Protein AF-A0A849FWJ3-F1 (afdb_monomer)

Radius of gyration: 16.44 Å; Cα contacts (8 Å, |Δi|>4): 63; chains: 1; bounding box: 39×19×44 Å

Structure (mmCIF, N/CA/C/O backbone):
data_AF-A0A849FWJ3-F1
#
_entry.id   AF-A0A849FWJ3-F1
#
loop_
_atom_site.group_PDB
_atom_site.id
_atom_site.type_symbol
_atom_site.label_atom_id
_atom_site.label_alt_id
_atom_site.label_comp_id
_atom_site.label_asym_id
_atom_site.label_entity_id
_atom_site.label_seq_id
_atom_site.pdbx_PDB_ins_code
_atom_site.Cartn_x
_atom_site.Cartn_y
_atom_site.Cartn_z
_atom_site.occupancy
_atom_site.B_iso_or_equiv
_atom_site.auth_seq_id
_atom_site.auth_comp_id
_atom_site.auth_asym_id
_atom_site.auth_atom_id
_atom_site.pdbx_PDB_model_num
ATOM 1 N N . VAL A 1 1 ? -1.533 -13.869 6.014 1.00 53.84 1 VAL A N 1
ATOM 2 C CA . VAL A 1 1 ? -0.561 -13.794 4.904 1.00 53.84 1 VAL A CA 1
ATOM 3 C C . VAL A 1 1 ? -1.313 -13.203 3.722 1.00 53.84 1 VAL A C 1
ATOM 5 O O . VAL A 1 1 ? -2.412 -13.697 3.487 1.00 53.84 1 VAL A O 1
ATOM 8 N N . PRO A 1 2 ? -0.854 -12.095 3.115 1.00 66.44 2 PRO A N 1
ATOM 9 C CA . PRO A 1 2 ? -1.466 -11.571 1.895 1.00 66.44 2 PRO A CA 1
ATOM 10 C C . PRO A 1 2 ? -1.218 -12.547 0.740 1.00 66.44 2 PRO A C 1
ATOM 12 O O . PRO A 1 2 ? -0.133 -13.122 0.658 1.00 66.44 2 PRO A O 1
ATOM 15 N N . ASP A 1 3 ? -2.226 -12.743 -0.100 1.00 75.25 3 ASP A N 1
ATOM 16 C CA . ASP A 1 3 ? -2.102 -13.488 -1.353 1.00 75.25 3 ASP A CA 1
ATOM 17 C C . ASP A 1 3 ? -1.843 -12.481 -2.475 1.00 75.25 3 ASP A C 1
ATOM 19 O O . ASP A 1 3 ? -2.516 -11.450 -2.542 1.00 75.25 3 ASP A O 1
ATOM 23 N N . TYR A 1 4 ? -0.834 -12.722 -3.299 1.00 75.31 4 TYR A N 1
ATOM 24 C CA . TYR A 1 4 ? -0.453 -11.832 -4.391 1.00 75.31 4 TYR A CA 1
ATOM 25 C C . TYR A 1 4 ? 0.132 -12.660 -5.539 1.00 75.31 4 TYR A C 1
ATOM 27 O O . TYR A 1 4 ? 0.773 -13.686 -5.277 1.00 75.31 4 TYR A O 1
ATOM 35 N N . PRO A 1 5 ? -0.057 -12.232 -6.800 1.00 71.69 5 PRO A N 1
ATOM 36 C CA . PRO A 1 5 ? 0.511 -12.909 -7.955 1.00 71.69 5 PRO A CA 1
ATOM 37 C C . PRO A 1 5 ? 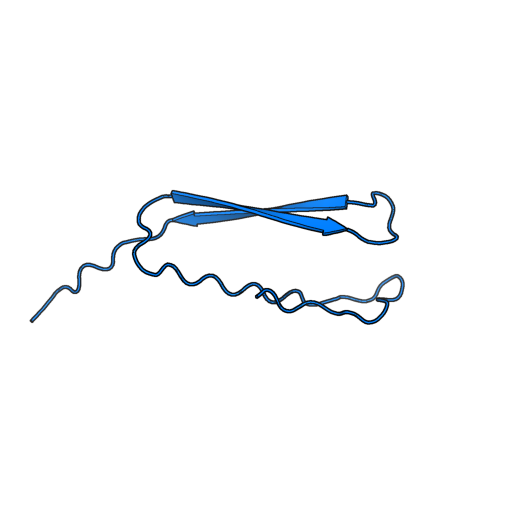2.035 -12.930 -7.837 1.00 71.69 5 PRO A C 1
ATOM 39 O O . PRO A 1 5 ? 2.674 -11.902 -7.612 1.00 71.69 5 PRO A O 1
ATOM 42 N N . LYS A 1 6 ? 2.612 -14.128 -7.945 1.00 73.69 6 LYS A N 1
ATOM 43 C CA . LYS A 1 6 ? 4.069 -14.322 -8.010 1.00 73.69 6 LYS A CA 1
ATOM 44 C C . LYS A 1 6 ? 4.578 -14.409 -9.442 1.00 73.69 6 LYS A C 1
ATOM 46 O O . LYS A 1 6 ? 5.780 -14.286 -9.659 1.00 73.69 6 LYS A O 1
ATOM 51 N N . ASP A 1 7 ? 3.669 -14.635 -10.382 1.00 76.81 7 ASP A N 1
ATOM 52 C CA . ASP A 1 7 ? 3.970 -14.633 -11.800 1.00 76.81 7 ASP A CA 1
ATOM 53 C C . ASP A 1 7 ? 4.081 -13.191 -12.317 1.00 76.81 7 ASP A C 1
ATOM 55 O O . ASP A 1 7 ? 3.443 -12.285 -11.766 1.00 76.81 7 ASP A O 1
ATOM 59 N N . PRO A 1 8 ? 4.900 -12.950 -13.354 1.00 71.19 8 PRO A N 1
ATOM 60 C CA . PRO A 1 8 ? 5.010 -11.635 -13.970 1.00 71.19 8 PRO A CA 1
ATOM 61 C C . PRO A 1 8 ? 3.657 -11.173 -14.521 1.00 71.19 8 PRO A C 1
ATOM 63 O O . PRO A 1 8 ? 2.994 -11.924 -15.230 1.00 71.19 8 PRO A O 1
ATOM 66 N N . ILE A 1 9 ? 3.284 -9.924 -14.242 1.00 72.25 9 ILE A N 1
ATOM 67 C CA . ILE A 1 9 ? 2.104 -9.271 -14.824 1.00 72.25 9 ILE A CA 1
ATOM 68 C C . ILE A 1 9 ? 2.573 -8.495 -16.058 1.00 72.25 9 ILE A C 1
ATOM 70 O O . ILE A 1 9 ? 3.507 -7.689 -15.959 1.00 72.25 9 ILE A O 1
ATOM 74 N N . ALA A 1 10 ? 1.978 -8.749 -17.225 1.00 77.44 10 ALA A N 1
ATOM 75 C CA . ALA A 1 10 ? 2.360 -8.051 -18.448 1.00 77.44 10 ALA A CA 1
ATOM 76 C C . ALA A 1 10 ? 1.886 -6.579 -18.443 1.00 77.44 10 ALA A C 1
ATOM 78 O O . ALA A 1 10 ? 0.942 -6.224 -17.735 1.00 77.44 10 ALA A O 1
ATOM 79 N N . PRO A 1 11 ? 2.504 -5.689 -19.244 1.00 70.75 11 PRO A N 1
ATOM 80 C CA . PRO A 1 11 ? 2.035 -4.312 -19.373 1.00 70.75 11 PRO A CA 1
ATOM 81 C C . PRO A 1 11 ? 0.580 -4.254 -19.857 1.00 70.75 11 PRO A C 1
ATOM 83 O O . PRO A 1 11 ? 0.267 -4.736 -20.943 1.00 70.75 11 PRO A O 1
ATOM 86 N N . GLY A 1 12 ? -0.293 -3.630 -19.067 1.00 76.69 12 GLY A N 1
ATOM 87 C CA . GLY A 1 12 ? -1.725 -3.517 -19.365 1.00 76.69 12 GLY A CA 1
ATOM 88 C C . GLY A 1 12 ? -2.587 -4.655 -18.815 1.00 76.69 12 GLY A C 1
ATOM 89 O O . GLY A 1 12 ? -3.799 -4.608 -19.000 1.00 76.69 12 GLY A O 1
ATOM 90 N N . GLU A 1 13 ? -1.995 -5.640 -18.135 1.00 78.31 13 GLU A N 1
ATOM 91 C CA . GLU A 1 13 ? -2.748 -6.629 -17.363 1.00 78.31 13 GLU A CA 1
ATOM 92 C C . GLU A 1 13 ? -2.988 -6.171 -15.920 1.00 78.31 13 GLU A C 1
ATOM 94 O O . GLU A 1 13 ? -2.193 -5.436 -15.329 1.00 78.31 13 GLU A O 1
ATOM 99 N N . ASP A 1 14 ? -4.090 -6.653 -15.347 1.00 76.56 14 ASP A N 1
ATOM 100 C CA . ASP A 1 14 ? -4.473 -6.416 -13.959 1.00 76.56 14 ASP A CA 1
ATOM 101 C C . ASP A 1 14 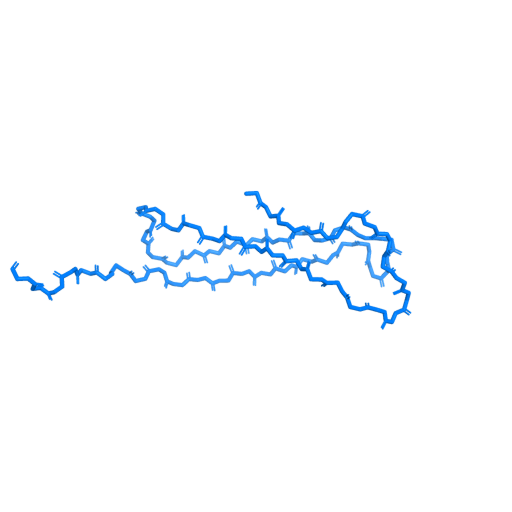? -4.046 -7.596 -13.070 1.00 76.56 14 ASP A C 1
ATOM 103 O O . ASP A 1 14 ? -4.227 -8.761 -13.423 1.00 76.56 14 ASP A O 1
ATOM 107 N N . GLY A 1 15 ? -3.512 -7.301 -11.881 1.00 74.75 15 GLY A N 1
ATOM 108 C CA . GLY A 1 15 ? -3.188 -8.298 -10.856 1.00 74.75 15 GLY A CA 1
ATOM 109 C C . GLY A 1 15 ? -4.026 -8.111 -9.593 1.00 74.75 15 GLY A C 1
ATOM 110 O O . GLY A 1 15 ? -4.219 -6.989 -9.128 1.00 74.75 15 GLY A O 1
ATOM 111 N N . GLU A 1 16 ? -4.500 -9.206 -8.994 1.00 78.62 16 GLU A N 1
ATOM 112 C CA . GLU A 1 16 ? -5.301 -9.160 -7.765 1.00 78.62 16 GLU A CA 1
ATOM 113 C C . GLU A 1 16 ? -4.435 -9.410 -6.518 1.00 78.62 16 GLU A C 1
ATOM 115 O O . GLU A 1 16 ? -3.810 -10.459 -6.382 1.00 78.62 16 GLU A O 1
ATOM 120 N N . ILE A 1 17 ? -4.420 -8.467 -5.568 1.00 78.81 17 ILE A N 1
ATOM 121 C CA . ILE A 1 17 ? -3.768 -8.649 -4.260 1.00 78.81 17 ILE A CA 1
ATOM 122 C C . ILE A 1 17 ? -4.845 -8.866 -3.198 1.00 78.81 17 ILE A C 1
ATOM 124 O O . ILE A 1 17 ? -5.556 -7.936 -2.806 1.00 78.81 17 ILE A O 1
ATOM 128 N N . LYS A 1 18 ? -4.933 -10.085 -2.664 1.00 76.69 18 LYS A N 1
ATOM 129 C CA . LYS A 1 18 ? -5.888 -10.427 -1.612 1.00 76.69 18 LYS A CA 1
ATOM 130 C C . LYS A 1 18 ? -5.287 -10.179 -0.237 1.00 76.69 18 LYS A C 1
ATOM 132 O O . LYS A 1 18 ? -4.496 -10.961 0.298 1.00 76.69 18 LYS A O 1
ATOM 137 N N . VAL A 1 19 ? -5.724 -9.093 0.390 1.00 71.19 19 VAL A N 1
ATOM 138 C CA . VAL A 1 19 ? -5.343 -8.760 1.764 1.00 71.19 19 VAL A CA 1
ATOM 139 C C . VAL A 1 19 ? -6.449 -9.195 2.720 1.00 71.19 19 VAL A C 1
ATOM 141 O O . VAL A 1 19 ? -7.549 -8.655 2.711 1.00 71.19 19 VAL A O 1
ATOM 144 N N . VAL A 1 20 ? -6.151 -10.164 3.588 1.00 71.88 20 VAL A N 1
ATOM 145 C CA . VAL A 1 20 ? -7.085 -10.603 4.634 1.00 71.88 20 VAL A CA 1
ATOM 146 C C . VAL A 1 20 ? -6.787 -9.853 5.932 1.00 71.88 20 VAL A C 1
ATOM 148 O O . VAL A 1 20 ? -5.789 -10.128 6.603 1.00 71.88 20 VAL A O 1
ATOM 151 N N . TYR A 1 21 ? -7.669 -8.925 6.306 1.00 69.25 21 TYR A N 1
ATOM 152 C CA . TYR A 1 21 ? -7.633 -8.250 7.603 1.00 69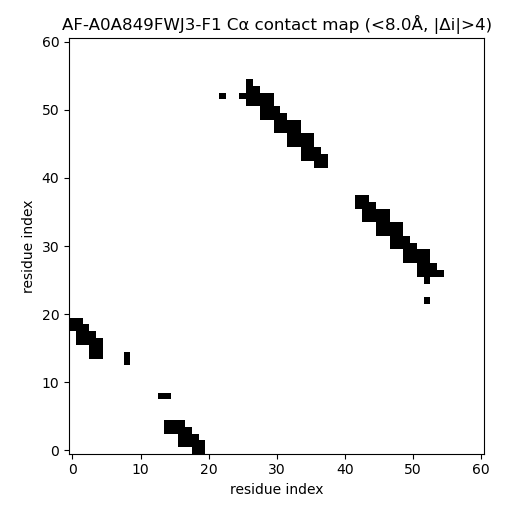.25 21 TYR A CA 1
ATOM 153 C C . TYR A 1 21 ? -8.512 -9.004 8.615 1.00 69.25 21 TYR A C 1
ATOM 155 O O . TYR A 1 21 ? -9.720 -9.109 8.430 1.00 69.25 21 TYR A O 1
ATOM 163 N N . LYS A 1 22 ? -7.907 -9.552 9.680 1.00 69.69 22 LYS A N 1
ATOM 164 C CA . LYS A 1 22 ? -8.614 -10.208 10.798 1.00 69.69 22 LYS A CA 1
ATOM 165 C C . LYS A 1 22 ? -8.494 -9.341 12.060 1.00 69.69 22 LYS A C 1
ATOM 167 O O . LYS A 1 22 ? -7.520 -9.506 12.802 1.00 69.69 22 LYS A O 1
ATOM 172 N N . PRO A 1 23 ? -9.428 -8.406 12.310 1.00 65.38 23 PRO A N 1
ATOM 173 C CA . PRO A 1 23 ? -9.455 -7.628 13.542 1.00 65.38 23 PRO A CA 1
ATOM 174 C C . PRO A 1 23 ? -9.886 -8.546 14.690 1.00 65.38 23 PRO A C 1
ATOM 176 O O . PRO A 1 23 ? -11.066 -8.681 14.963 1.0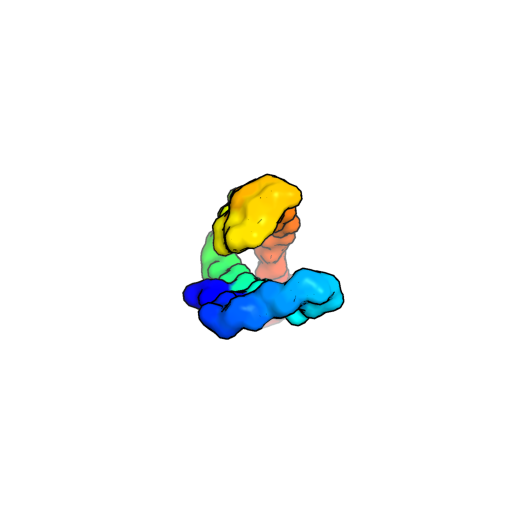0 65.38 23 PRO A O 1
ATOM 179 N N . GLY A 1 24 ? -8.949 -9.243 15.338 1.00 67.44 24 GLY A N 1
ATOM 180 C CA . GLY A 1 24 ? -9.290 -10.146 16.446 1.00 67.44 24 GLY A CA 1
ATOM 181 C C . GLY A 1 24 ? -9.962 -9.398 17.606 1.00 67.44 24 GLY A C 1
ATOM 182 O O . GLY A 1 24 ? -11.162 -9.491 17.812 1.00 67.44 24 GLY A O 1
ATOM 183 N N . LYS A 1 25 ? -9.174 -8.626 18.362 1.00 63.03 25 LYS A N 1
ATOM 184 C CA . LYS A 1 25 ? -9.646 -7.747 19.456 1.00 63.03 25 LYS A CA 1
ATOM 185 C C . LYS A 1 25 ? -9.330 -6.267 19.203 1.00 63.03 25 LYS A C 1
ATOM 187 O O . LYS A 1 25 ? -9.375 -5.457 20.125 1.00 63.03 25 LYS A O 1
ATOM 192 N N . GLN A 1 26 ? -8.910 -5.923 17.983 1.00 63.25 26 GLN A N 1
ATOM 193 C CA . GLN A 1 26 ? -8.497 -4.563 17.643 1.00 63.25 26 GLN A CA 1
ATOM 194 C C . GLN A 1 26 ? -9.732 -3.676 17.492 1.00 63.25 26 GLN A C 1
ATOM 196 O O . GLN A 1 26 ? -10.633 -4.009 16.735 1.00 63.25 26 GLN A O 1
ATOM 201 N N . LYS A 1 27 ? -9.760 -2.566 18.231 1.00 65.81 27 LYS A N 1
ATOM 202 C CA . LYS A 1 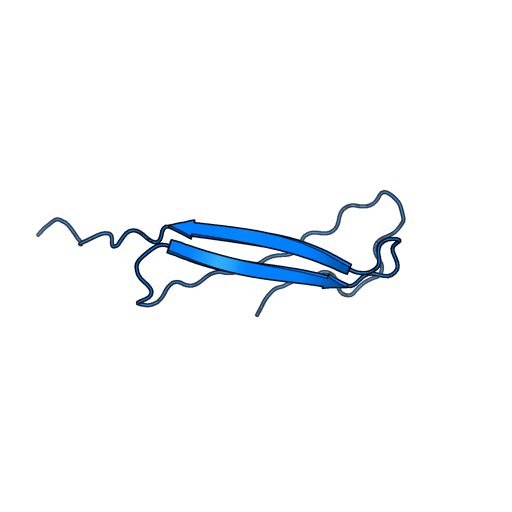27 ? -10.840 -1.572 18.243 1.00 65.81 27 LYS A CA 1
ATOM 203 C C . LYS A 1 27 ? -10.287 -0.237 17.731 1.00 65.81 27 LYS A C 1
ATOM 205 O O . LYS A 1 27 ? -9.075 -0.014 17.834 1.00 65.81 27 LYS A O 1
ATOM 210 N N . ASN A 1 28 ? -11.160 0.648 17.251 1.00 70.62 28 ASN A N 1
ATOM 211 C CA . ASN A 1 28 ? -10.847 2.002 16.761 1.00 70.62 28 ASN A CA 1
ATOM 212 C C . ASN A 1 28 ? -10.196 2.050 15.365 1.00 70.62 28 ASN A C 1
ATOM 214 O O . ASN A 1 28 ? -9.987 1.030 14.706 1.00 70.62 28 ASN A O 1
ATOM 218 N N . LYS A 1 29 ? -9.853 3.269 14.927 1.00 78.94 29 LYS A N 1
ATOM 219 C CA . LYS A 1 29 ? -9.245 3.564 13.625 1.00 78.94 29 LYS A CA 1
ATOM 220 C C . LYS A 1 29 ? -7.901 2.864 13.445 1.00 78.94 29 LYS A C 1
ATOM 222 O O . LYS A 1 29 ? -6.948 3.087 14.188 1.00 78.94 29 LYS A O 1
ATOM 227 N N . GLN A 1 30 ? -7.814 2.069 12.393 1.00 78.69 30 GLN A N 1
ATOM 228 C CA . GLN A 1 30 ? -6.628 1.357 11.954 1.00 78.69 30 GLN A CA 1
ATOM 229 C C . GLN A 1 30 ? -6.168 1.954 10.629 1.00 78.69 30 GLN A C 1
ATOM 231 O O . GLN A 1 30 ? -6.926 2.032 9.667 1.00 78.69 30 GLN A O 1
ATOM 236 N N . THR A 1 31 ? -4.909 2.376 10.573 1.00 84.94 31 THR A N 1
ATOM 237 C CA . THR A 1 31 ? -4.248 2.745 9.319 1.00 84.94 31 THR A CA 1
ATOM 238 C C . THR A 1 31 ? -3.148 1.733 9.053 1.00 84.94 31 THR A C 1
ATOM 240 O O . THR A 1 31 ? -2.247 1.552 9.875 1.00 84.94 31 THR A O 1
ATOM 243 N N . LYS A 1 32 ? -3.225 1.060 7.911 1.00 82.00 32 LYS A N 1
ATOM 244 C CA . LYS A 1 32 ? -2.208 0.134 7.422 1.00 82.00 32 LYS A CA 1
ATOM 245 C C . LYS A 1 32 ? -1.689 0.629 6.083 1.00 82.00 32 LYS A C 1
ATOM 247 O O . LYS A 1 32 ? -2.427 1.212 5.296 1.00 82.00 32 LYS A O 1
ATOM 252 N N . TYR A 1 33 ? -0.411 0.389 5.843 1.00 84.88 33 TYR A N 1
ATOM 253 C CA . TYR A 1 33 ? 0.235 0.681 4.574 1.00 84.88 33 TYR A CA 1
ATOM 254 C C . TYR A 1 33 ? 0.640 -0.643 3.939 1.00 84.88 33 TYR A C 1
ATOM 256 O O . TYR A 1 33 ? 1.226 -1.493 4.611 1.00 84.88 33 TYR A O 1
ATOM 264 N N . VAL A 1 34 ? 0.303 -0.811 2.667 1.00 82.44 34 VAL A N 1
ATOM 265 C CA . VAL A 1 34 ? 0.783 -1.897 1.818 1.00 82.44 34 VAL A CA 1
ATOM 266 C C . VAL A 1 34 ? 1.716 -1.263 0.800 1.00 82.44 34 VAL A C 1
ATOM 268 O O . VAL A 1 34 ? 1.306 -0.381 0.053 1.00 82.44 34 VAL A O 1
ATOM 271 N N . THR A 1 35 ? 2.977 -1.677 0.801 1.00 85.19 35 THR A N 1
ATOM 272 C CA . THR A 1 35 ? 3.935 -1.283 -0.234 1.00 85.19 35 THR A CA 1
ATOM 273 C C . THR A 1 35 ? 3.969 -2.390 -1.272 1.00 85.19 35 THR A C 1
ATOM 275 O O . THR A 1 35 ? 4.253 -3.538 -0.931 1.00 85.19 35 THR A O 1
ATOM 278 N N . VAL A 1 36 ? 3.648 -2.045 -2.512 1.00 82.50 36 VAL A N 1
ATOM 279 C CA . VAL A 1 36 ? 3.772 -2.925 -3.670 1.00 82.50 36 VAL A CA 1
ATOM 280 C C . VAL A 1 36 ? 5.067 -2.552 -4.376 1.00 82.50 36 VAL A C 1
ATOM 282 O O . VAL A 1 36 ? 5.190 -1.428 -4.855 1.00 82.50 36 VAL A O 1
ATOM 285 N N . THR A 1 37 ? 6.019 -3.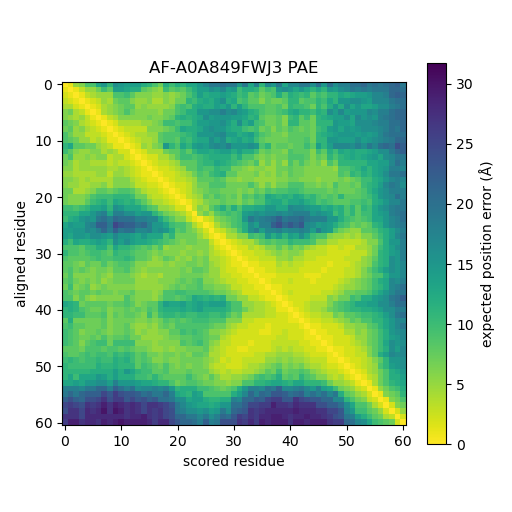478 -4.410 1.00 81.88 37 THR A N 1
ATOM 286 C CA . THR A 1 37 ? 7.279 -3.328 -5.144 1.00 81.88 37 THR A CA 1
ATOM 287 C C . THR A 1 37 ? 7.169 -4.116 -6.442 1.00 81.88 37 THR A C 1
ATOM 289 O O . THR A 1 37 ? 6.920 -5.323 -6.406 1.00 81.88 37 THR A O 1
ATOM 292 N N . ALA A 1 38 ? 7.338 -3.441 -7.575 1.00 79.50 38 ALA A N 1
ATOM 293 C CA . ALA A 1 38 ? 7.226 -4.020 -8.910 1.00 79.50 38 ALA A CA 1
ATOM 294 C C . ALA A 1 38 ? 8.306 -3.456 -9.844 1.00 79.50 38 ALA A C 1
ATOM 296 O O . ALA A 1 38 ? 8.924 -2.431 -9.571 1.00 79.50 38 ALA A O 1
ATOM 297 N N . ASN A 1 39 ? 8.523 -4.109 -10.982 1.00 78.56 39 ASN A N 1
ATOM 298 C CA . ASN A 1 39 ? 9.411 -3.649 -12.055 1.00 78.56 39 ASN A CA 1
ATOM 299 C C . ASN A 1 39 ? 8.773 -2.534 -12.913 1.00 78.56 39 ASN A C 1
ATOM 301 O O . ASN A 1 39 ? 8.880 -2.546 -14.138 1.00 78.56 39 ASN A O 1
ATOM 305 N N . THR A 1 40 ? 8.091 -1.587 -12.272 1.00 78.19 40 THR A N 1
ATOM 306 C CA . THR A 1 40 ? 7.420 -0.437 -12.891 1.00 78.19 40 THR A CA 1
ATOM 307 C C . THR A 1 40 ? 8.151 0.863 -12.561 1.00 78.19 40 THR A C 1
ATOM 309 O O . THR A 1 40 ? 9.044 0.887 -11.712 1.00 78.19 40 THR A O 1
ATOM 312 N N . GLU A 1 41 ? 7.767 1.964 -13.208 1.00 80.50 41 GLU A N 1
ATOM 313 C CA . GLU A 1 41 ? 8.226 3.306 -12.851 1.00 80.50 41 GLU A CA 1
ATOM 314 C C . GLU A 1 41 ? 7.011 4.166 -12.469 1.00 80.50 41 GLU A C 1
ATOM 316 O O . GLU A 1 41 ? 6.193 4.483 -13.334 1.00 80.50 41 GLU A O 1
ATOM 321 N N . PRO A 1 42 ? 6.832 4.510 -11.180 1.00 84.88 42 PRO A N 1
ATOM 322 C CA . PRO A 1 42 ? 7.715 4.240 -10.038 1.00 84.88 42 PRO A CA 1
ATOM 323 C C . PRO A 1 42 ? 7.728 2.763 -9.582 1.00 84.88 42 PRO A C 1
ATOM 325 O O . PRO A 1 42 ? 6.740 2.044 -9.721 1.00 84.88 42 PRO A O 1
ATOM 328 N N . THR A 1 43 ? 8.857 2.325 -9.010 1.00 85.19 43 THR A N 1
ATOM 329 C CA . THR A 1 43 ? 9.094 0.934 -8.554 1.00 85.19 43 THR A CA 1
ATOM 330 C C . THR A 1 43 ? 8.243 0.550 -7.348 1.00 85.19 43 THR A C 1
ATOM 332 O O . THR A 1 43 ? 7.787 -0.585 -7.238 1.00 85.19 43 THR A O 1
ATOM 335 N N . ASP A 1 44 ? 7.999 1.505 -6.450 1.00 89.69 44 ASP A N 1
ATOM 336 C CA . ASP A 1 44 ? 7.203 1.289 -5.248 1.00 89.69 44 ASP A CA 1
ATOM 337 C C . ASP A 1 44 ? 5.895 2.075 -5.308 1.00 89.69 44 ASP A C 1
ATOM 339 O O . ASP A 1 44 ? 5.887 3.307 -5.375 1.00 89.69 44 ASP A O 1
ATOM 343 N N . THR A 1 45 ? 4.778 1.366 -5.176 1.00 88.50 45 THR A N 1
ATOM 344 C CA . THR A 1 45 ? 3.450 1.958 -5.003 1.00 88.50 45 THR A CA 1
ATOM 345 C C . THR A 1 45 ? 2.967 1.721 -3.576 1.00 88.50 45 THR A C 1
ATOM 347 O O . THR A 1 45 ? 2.825 0.584 -3.127 1.00 88.50 45 THR A O 1
ATOM 350 N N . LYS A 1 46 ? 2.705 2.799 -2.827 1.00 88.75 46 LYS A N 1
ATOM 351 C CA . LYS A 1 46 ? 2.194 2.717 -1.449 1.00 88.75 46 LYS A CA 1
ATOM 352 C C . LYS A 1 46 ? 0.680 2.872 -1.424 1.00 88.75 46 LYS A C 1
ATOM 354 O O . LYS A 1 46 ? 0.153 3.946 -1.698 1.00 88.75 46 LYS A O 1
ATOM 359 N N . LEU A 1 47 ? -0.007 1.820 -1.002 1.00 85.94 47 LEU A N 1
ATOM 360 C CA . LEU A 1 47 ? -1.446 1.796 -0.784 1.00 85.94 47 LEU A CA 1
ATOM 361 C C . LEU A 1 47 ? -1.741 2.009 0.704 1.00 85.94 47 LEU A C 1
ATOM 363 O O . LEU A 1 47 ? -1.243 1.283 1.567 1.00 85.94 47 LEU A O 1
ATOM 367 N N . LYS A 1 48 ? -2.554 3.019 1.020 1.00 87.56 48 LYS A N 1
ATOM 368 C CA . LYS A 1 48 ? -3.009 3.301 2.386 1.00 87.56 48 LYS A CA 1
ATOM 369 C C . LYS A 1 48 ? -4.397 2.702 2.590 1.00 87.56 48 LYS A C 1
ATOM 371 O O . LYS A 1 48 ? -5.353 3.126 1.954 1.00 87.56 48 LYS A O 1
ATOM 376 N N . ILE A 1 49 ? -4.505 1.762 3.520 1.00 83.62 49 ILE A N 1
ATOM 377 C CA . ILE A 1 49 ? -5.764 1.135 3.919 1.00 83.62 49 ILE A CA 1
ATOM 378 C C . ILE A 1 49 ? -6.163 1.710 5.277 1.00 83.62 49 ILE A C 1
ATOM 380 O O . ILE A 1 49 ? -5.466 1.517 6.275 1.00 83.62 49 ILE A O 1
ATOM 384 N N . THR A 1 50 ? -7.279 2.431 5.319 1.00 81.69 50 THR A N 1
ATOM 385 C CA . THR A 1 50 ? -7.882 2.924 6.562 1.00 81.69 50 THR A CA 1
ATOM 386 C C . THR A 1 50 ? -9.149 2.143 6.859 1.00 81.69 50 THR A C 1
ATOM 388 O O . THR A 1 50 ? -10.024 2.056 6.003 1.00 81.69 50 THR A O 1
ATOM 391 N N . ALA A 1 51 ? -9.260 1.615 8.070 1.00 78.25 51 ALA A N 1
ATOM 392 C CA . ALA A 1 51 ? -10.454 0.940 8.553 1.00 78.25 51 ALA A CA 1
ATOM 393 C C . ALA A 1 51 ? -10.851 1.525 9.908 1.00 78.25 51 ALA A C 1
ATOM 395 O O . ALA A 1 51 ? -9.983 1.800 10.734 1.00 78.25 51 ALA A O 1
ATOM 396 N N . ASP A 1 52 ? -12.144 1.707 10.147 1.00 80.31 52 ASP A N 1
ATOM 397 C CA . ASP A 1 52 ? -12.666 1.996 11.481 1.00 80.31 52 ASP A CA 1
ATOM 398 C C . ASP A 1 52 ? -13.341 0.730 12.003 1.00 80.31 52 ASP A C 1
ATOM 400 O O . ASP A 1 52 ? -14.379 0.312 11.487 1.00 80.31 52 ASP A O 1
ATOM 404 N N . VAL A 1 53 ? -12.691 0.049 12.949 1.00 77.12 53 VAL A N 1
ATOM 405 C CA . VAL A 1 53 ? -13.212 -1.212 13.481 1.00 77.12 53 VAL A CA 1
ATOM 406 C C . VAL A 1 53 ? -14.196 -0.887 14.593 1.00 77.12 53 VAL A C 1
ATOM 408 O O . VAL A 1 53 ? -13.801 -0.630 15.736 1.00 77.12 53 VAL A O 1
ATOM 411 N N . LEU A 1 54 ? -15.479 -0.903 14.235 1.00 74.62 54 LEU A N 1
ATOM 412 C CA . LEU A 1 54 ? -16.569 -0.8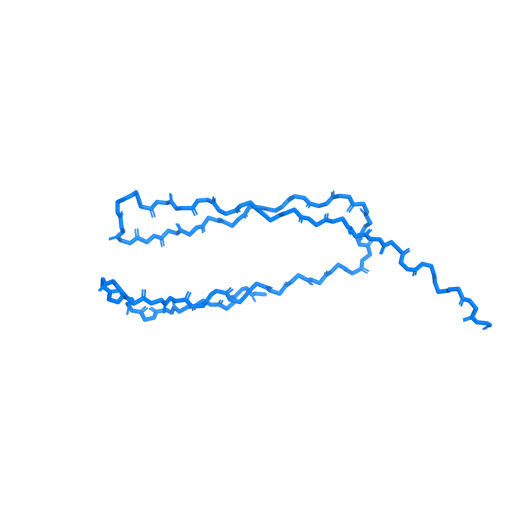16 15.194 1.00 74.62 54 LEU A CA 1
ATOM 413 C C . LEU A 1 54 ? -16.583 -2.092 16.033 1.00 74.62 54 LEU A C 1
ATOM 415 O O . LEU A 1 54 ? -16.581 -3.207 15.509 1.00 74.62 54 LEU A O 1
ATOM 419 N N . VAL A 1 55 ? -16.609 -1.927 17.351 1.00 68.81 55 VAL A N 1
ATOM 420 C CA . VAL A 1 55 ? -17.024 -3.015 18.230 1.00 68.81 55 VAL A CA 1
ATOM 421 C C . VAL A 1 55 ? -18.508 -3.176 17.974 1.00 68.81 55 VAL A C 1
ATOM 423 O O . VAL A 1 55 ? -19.289 -2.314 18.369 1.00 68.81 55 VAL A O 1
ATOM 426 N N . VAL A 1 56 ? -18.898 -4.245 17.289 1.00 67.38 56 VAL A N 1
ATOM 427 C CA . VAL A 1 56 ? -20.279 -4.698 17.393 1.00 67.38 56 VAL A CA 1
ATOM 428 C C . VAL A 1 56 ? -20.364 -5.250 18.809 1.00 67.38 56 VAL A C 1
ATOM 430 O O . VAL A 1 56 ? -19.941 -6.373 19.069 1.00 67.38 56 VAL A O 1
ATOM 433 N N . GLU A 1 57 ? -20.739 -4.403 19.772 1.00 62.88 57 GLU A N 1
ATOM 434 C CA . GLU A 1 57 ? -21.265 -4.937 21.020 1.00 62.88 57 GLU A CA 1
ATOM 435 C C . GLU A 1 57 ? -22.445 -5.796 20.591 1.00 62.88 57 GLU A C 1
ATOM 437 O O . GLU A 1 57 ? -23.332 -5.316 19.885 1.00 62.88 57 GLU A O 1
ATOM 442 N N . GLU A 1 58 ? -22.368 -7.087 20.890 1.00 59.47 58 GLU A N 1
ATOM 443 C CA . GLU A 1 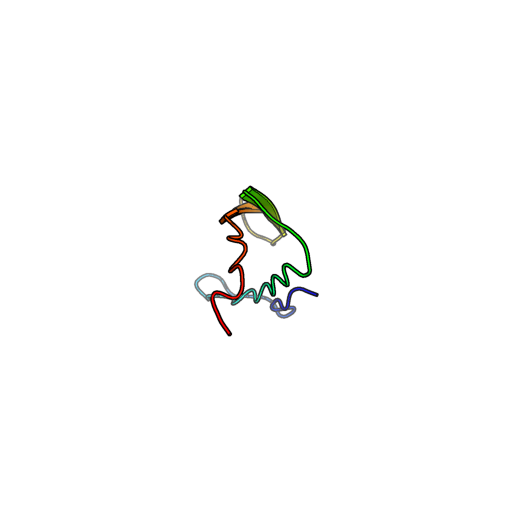58 ? -23.439 -8.038 20.647 1.00 59.47 58 GLU A CA 1
ATOM 444 C C . GLU A 1 58 ? -24.654 -7.522 21.432 1.00 59.47 58 GLU A C 1
ATOM 446 O O . GLU A 1 58 ? -24.773 -7.711 22.641 1.00 59.47 58 GLU A O 1
ATOM 451 N N . GLN A 1 59 ? -25.489 -6.716 20.772 1.00 47.12 59 GLN A N 1
ATOM 452 C CA . GLN A 1 59 ? -26.730 -6.231 21.344 1.00 47.12 59 GLN A CA 1
ATOM 453 C C . GLN A 1 59 ? -27.713 -7.400 21.365 1.00 47.12 59 GLN A C 1
ATOM 455 O O . GLN A 1 59 ? -28.339 -7.696 20.352 1.00 47.12 59 GLN A O 1
ATOM 460 N N . GLY A 1 60 ? -27.857 -8.005 22.545 1.00 58.38 60 GLY A N 1
ATOM 461 C CA . GLY A 1 60 ? -28.925 -8.944 22.904 1.00 58.38 60 GLY A CA 1
ATOM 462 C C . GLY A 1 60 ? -28.633 -10.392 22.495 1.00 58.38 60 GLY A C 1
ATOM 463 O O . GLY A 1 60 ? -28.186 -10.638 21.383 1.00 58.38 60 GLY A O 1
ATOM 464 N N . SER A 1 61 ? -28.858 -11.399 23.340 1.00 45.91 61 SER A N 1
ATOM 465 C CA . SER A 1 61 ? -29.804 -11.511 24.463 1.00 45.91 61 SER A CA 1
ATOM 466 C C . SER A 1 61 ? -29.306 -12.461 25.545 1.00 45.91 61 SER A C 1
ATOM 468 O O . SER A 1 61 ? -28.524 -13.378 25.217 1.00 45.91 61 SER A O 1
#

Mean predicted aligned error: 9.74 Å

Sequence (61 aa):
VPDYPKDPIAPGEDGEIKVVYKPGKQKNKQTKYVTVTANTEPTDTKLKITADVLVVEEQGS

Secondary structure (DSSP, 8-state):
--B---SPPPTT-----B-----SS--EEEEEEEEEE-SSSSSEEEEEEEEEE--------

pLDDT: mean 74.7, std 9.47, range [45.91, 89.69]

Solvent-accessible surface area (backbone atoms only — not comparable to full-atom values): 4338 Å² total; per-residue (Å²): 125,71,47,60,77,85,66,89,74,57,94,93,59,88,82,72,70,49,72,77,84,78,72,81,88,64,66,50,79,43,78,46,77,47,76,48,78,51,101,50,91,73,40,68,48,78,45,78,47,74,47,72,38,75,77,76,70,83,81,77,135

Foldseek 3Di:
DKDWDPDDADVPGDTDIRDDDDPPPDAAKDWDWDWDAPPDVVRIDIDIDIDHDDPPPVPDD

Nearest PDB structures (foldse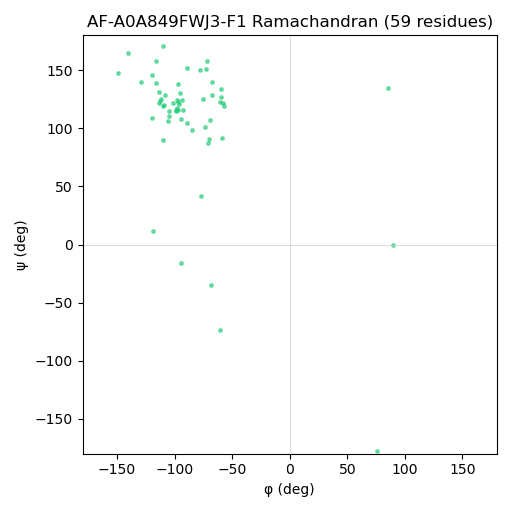ek):
  7ezx-assembly1_OO  TM=3.585E-01  e=7.113E+00  Porphyridium purpureum